Protein AF-E2BKU9-F1 (afdb_monomer)

Secondary structure (DSSP, 8-state):
-HHHHHHHHHTT--HHHHHHHHHHHHTTSPPPHHHHHHHHHHHHHHHHHHHHTT-

Radius of gyration: 12.31 Å; Cα contacts (8 Å, |Δi|>4): 38; chains: 1; bounding box: 21×20×37 Å

Mean predicted aligned error: 6.85 Å

Nearest PDB structures (foldseek):
  7s03-assembly1_A-2  TM=8.406E-01  e=1.145E-03  Homo sapiens
  5hoo-assembly1_A  TM=9.328E-01  e=4.592E-02  Drosophila mauritiana
  5hoo-assembly1_B  TM=9.323E-01  e=6.424E-02  Drosophila mauritiana
  4u7b-assembly2_G-2  TM=9.461E-01  e=8.402E-02  Drosophila mauritiana
  3hot-assembly1_A  TM=9.140E-01  e=8.986E-02  Drosophila mauritiana

Foldseek 3Di:
DLVQLVVCLVVVHDLQVSQVVQCVVPPPPGDDSVRSVVSSVVVVVVVVVVVVVVD

InterPro domains:
  IPR041426 Mos1 transposase, HTH domain [PF17906] (1-47)
  IPR052709 Transposase-Methyltransferase Hybrid [PTHR46060] (1-55)

Solvent-accessible surface area (backbone atoms only — not comparable to full-atom values): 3157 Å² total; per-residue (Å²): 109,70,67,58,55,49,52,39,51,76,69,68,53,54,41,64,57,53,20,51,52,43,35,70,75,54,45,96,83,34,64,48,49,67,57,34,42,52,50,54,53,48,52,49,53,55,49,52,51,60,58,57,72,71,112

pLDDT: mean 77.22, std 10.63, range [50.97, 89.12]

Sequence (55 aa):
IRAILWYEFKSGRKATETARNIKFVSGEESISERTAQHWFQKFRDENESLEDARR

Structure (mmCIF, N/CA/C/O backbone):
data_AF-E2BKU9-F1
#
_entry.id   AF-E2BKU9-F1
#
loop_
_atom_site.group_PDB
_atom_site.id
_atom_site.type_symbol
_atom_site.label_atom_id
_atom_site.label_alt_id
_atom_site.label_comp_id
_atom_site.label_asym_id
_atom_site.label_entity_id
_atom_site.label_seq_id
_atom_site.pdbx_PDB_ins_code
_atom_site.Cartn_x
_atom_site.Cartn_y
_atom_site.Cartn_z
_atom_site.occupancy
_atom_site.B_iso_or_equiv
_atom_site.auth_seq_id
_atom_site.auth_comp_id
_atom_site.auth_asym_id
_atom_site.auth_atom_id
_atom_site.pdbx_PDB_model_num
ATOM 1 N N . ILE A 1 1 ? 3.018 7.166 2.085 1.00 74.44 1 ILE A N 1
ATOM 2 C CA . ILE A 1 1 ? 2.326 5.867 2.309 1.00 74.44 1 ILE A CA 1
ATOM 3 C C . ILE A 1 1 ? 2.663 4.812 1.241 1.00 74.44 1 ILE A C 1
ATOM 5 O O . ILE A 1 1 ? 3.133 3.747 1.620 1.00 74.44 1 ILE A O 1
ATOM 9 N N . ARG A 1 2 ? 2.522 5.083 -0.074 1.00 79.75 2 ARG A N 1
ATOM 10 C CA . ARG A 1 2 ? 2.884 4.117 -1.148 1.00 79.75 2 ARG A CA 1
ATOM 11 C C . ARG A 1 2 ? 4.330 3.597 -1.059 1.00 79.75 2 ARG A C 1
ATOM 13 O O . ARG A 1 2 ? 4.542 2.404 -1.213 1.00 79.75 2 ARG A O 1
ATOM 20 N N . ALA A 1 3 ? 5.300 4.462 -0.750 1.00 81.31 3 ALA A N 1
ATOM 21 C CA . ALA A 1 3 ? 6.704 4.063 -0.580 1.00 81.31 3 ALA A CA 1
ATOM 22 C C . ALA A 1 3 ? 6.922 3.077 0.587 1.00 81.31 3 ALA A C 1
ATOM 24 O O . ALA A 1 3 ? 7.692 2.134 0.457 1.00 81.31 3 ALA A O 1
ATOM 25 N N . ILE A 1 4 ? 6.193 3.253 1.697 1.00 82.94 4 ILE A N 1
ATOM 26 C CA . ILE A 1 4 ? 6.240 2.351 2.860 1.00 82.94 4 ILE A CA 1
ATOM 27 C C . ILE A 1 4 ? 5.642 0.993 2.481 1.00 82.94 4 ILE A C 1
ATOM 29 O O . ILE A 1 4 ? 6.251 -0.038 2.735 1.00 82.94 4 ILE A O 1
ATOM 33 N N . LEU A 1 5 ? 4.489 0.994 1.798 1.00 82.69 5 LEU A N 1
ATOM 34 C CA . LEU A 1 5 ? 3.864 -0.229 1.285 1.00 82.69 5 LEU A CA 1
ATOM 35 C C . LEU A 1 5 ? 4.789 -0.989 0.325 1.00 82.69 5 LEU A C 1
ATOM 37 O O . LEU A 1 5 ? 4.853 -2.210 0.388 1.00 82.69 5 LEU A O 1
ATOM 41 N N . TRP A 1 6 ? 5.513 -0.277 -0.541 1.00 83.62 6 TRP A N 1
ATOM 42 C CA . TRP A 1 6 ? 6.460 -0.889 -1.471 1.00 83.62 6 TRP A CA 1
ATOM 43 C C . TRP A 1 6 ? 7.676 -1.487 -0.753 1.00 83.62 6 TRP A C 1
ATOM 45 O O . TRP A 1 6 ? 8.05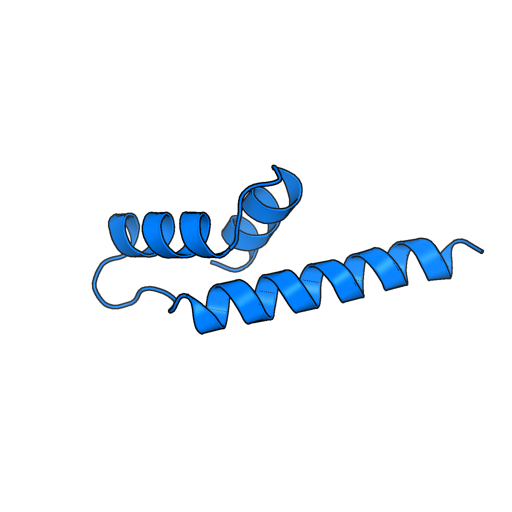7 -2.618 -1.040 1.00 83.62 6 TRP A O 1
ATOM 55 N N . TYR A 1 7 ? 8.248 -0.777 0.224 1.00 85.62 7 TYR A N 1
ATOM 56 C CA . TYR A 1 7 ? 9.350 -1.291 1.046 1.00 85.62 7 TYR A CA 1
ATOM 57 C C . TYR A 1 7 ? 8.956 -2.557 1.823 1.00 85.62 7 TYR A C 1
ATOM 59 O O . TYR A 1 7 ? 9.699 -3.538 1.861 1.00 85.62 7 TYR A O 1
ATOM 67 N N . GLU A 1 8 ? 7.758 -2.559 2.401 1.00 86.19 8 GLU A N 1
ATOM 68 C CA . GLU A 1 8 ? 7.207 -3.688 3.151 1.00 86.19 8 GLU A CA 1
ATOM 69 C C . GLU A 1 8 ? 6.892 -4.885 2.244 1.00 86.19 8 GLU A C 1
ATOM 71 O O . GLU A 1 8 ? 7.203 -6.025 2.594 1.00 86.19 8 GLU A O 1
ATOM 76 N N . PHE A 1 9 ? 6.356 -4.622 1.047 1.00 84.75 9 PHE A N 1
ATOM 77 C CA . PHE A 1 9 ? 6.158 -5.626 0.003 1.00 84.75 9 PHE A CA 1
ATOM 78 C C . PHE A 1 9 ? 7.487 -6.262 -0.425 1.00 84.75 9 PHE A C 1
ATOM 80 O O . PHE A 1 9 ? 7.602 -7.486 -0.457 1.00 84.75 9 PHE A O 1
ATOM 87 N N . LYS A 1 10 ? 8.524 -5.451 -0.681 1.00 85.12 10 LYS A N 1
ATOM 88 C CA . LYS A 1 10 ? 9.871 -5.943 -1.024 1.00 85.12 10 LYS A CA 1
ATOM 89 C C . LYS A 1 10 ? 10.545 -6.683 0.135 1.00 85.12 10 LYS A C 1
ATOM 91 O O . LYS A 1 10 ? 11.348 -7.572 -0.122 1.00 85.12 10 LYS A O 1
ATOM 96 N N . SER A 1 11 ? 10.194 -6.363 1.380 1.00 85.19 11 SER A N 1
ATOM 97 C CA . SER A 1 11 ? 10.645 -7.090 2.577 1.00 85.19 11 SER A CA 1
ATOM 98 C C . SER A 1 11 ? 9.889 -8.405 2.821 1.00 85.19 11 SER A C 1
ATOM 100 O O . SER A 1 11 ? 10.200 -9.112 3.775 1.00 85.19 11 SER A O 1
ATOM 102 N N . GLY A 1 12 ? 8.890 -8.744 1.997 1.00 84.38 12 GLY A N 1
ATOM 103 C CA . GLY A 1 12 ? 8.113 -9.981 2.124 1.00 84.38 12 GLY A CA 1
ATOM 104 C C . GLY A 1 12 ? 7.058 -9.962 3.235 1.00 84.38 12 GLY A C 1
ATOM 105 O O . GLY A 1 12 ? 6.510 -11.012 3.578 1.00 84.38 12 GLY A O 1
ATOM 106 N N . ARG A 1 13 ? 6.746 -8.791 3.808 1.00 85.19 13 ARG A N 1
ATOM 107 C CA . ARG A 1 13 ? 5.663 -8.667 4.795 1.00 85.19 13 ARG A CA 1
ATOM 108 C C . ARG A 1 13 ? 4.301 -8.755 4.122 1.00 85.19 13 ARG A C 1
ATOM 110 O O . ARG A 1 13 ? 4.157 -8.515 2.929 1.00 85.19 13 ARG A O 1
ATOM 117 N N . LYS A 1 14 ? 3.272 -9.110 4.892 1.00 84.44 14 LYS A N 1
ATOM 118 C CA . LYS A 1 14 ? 1.893 -9.207 4.392 1.00 84.44 14 LYS A CA 1
ATOM 119 C C . LYS A 1 14 ? 1.208 -7.842 4.441 1.00 84.44 14 LYS A C 1
ATOM 121 O O . LYS A 1 14 ? 1.338 -7.124 5.428 1.00 84.44 14 LYS A O 1
ATOM 126 N N . ALA A 1 15 ? 0.369 -7.548 3.445 1.00 81.75 15 ALA A N 1
ATOM 127 C CA . ALA A 1 15 ? -0.418 -6.309 3.373 1.00 81.75 15 ALA A CA 1
ATOM 128 C C . ALA A 1 15 ? -1.222 -6.022 4.655 1.00 81.75 15 ALA A C 1
ATOM 130 O O . ALA A 1 15 ? -1.352 -4.875 5.072 1.00 81.75 15 ALA A O 1
ATOM 131 N N . THR A 1 16 ? -1.739 -7.074 5.292 1.00 82.75 16 THR A N 1
ATOM 132 C CA . THR A 1 16 ? -2.486 -7.031 6.556 1.00 82.75 16 THR A CA 1
ATOM 133 C C . THR A 1 16 ? -1.642 -6.503 7.714 1.00 82.75 16 THR A C 1
ATOM 135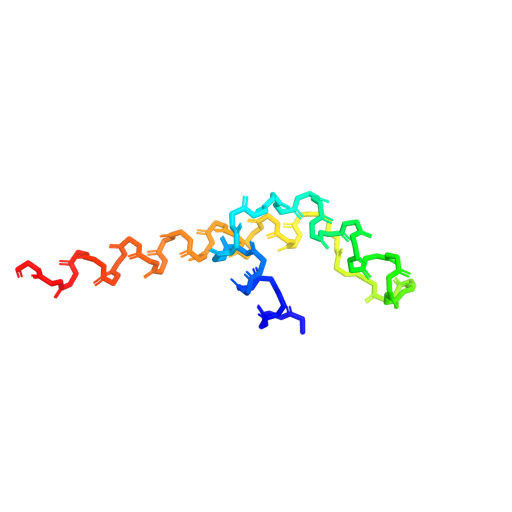 O O . THR A 1 16 ? -2.117 -5.718 8.530 1.00 82.75 16 THR A O 1
ATOM 138 N N . GLU A 1 17 ? -0.382 -6.929 7.783 1.00 83.94 17 GLU A N 1
ATOM 139 C CA . GLU A 1 17 ? 0.559 -6.525 8.827 1.00 83.94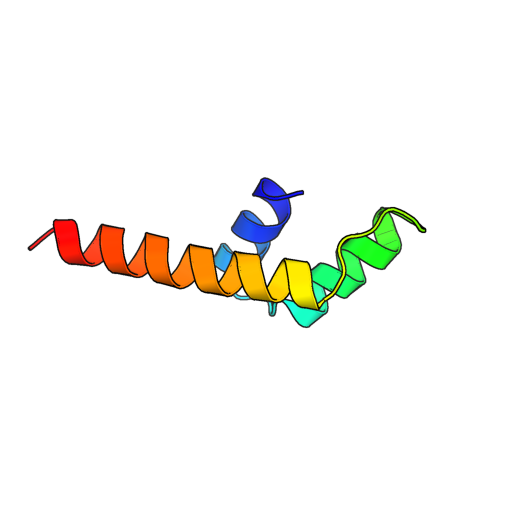 17 GLU A CA 1
ATOM 140 C C . GLU A 1 17 ? 0.993 -5.077 8.607 1.00 83.94 17 GLU A C 1
ATOM 142 O O . GLU A 1 17 ? 0.918 -4.262 9.523 1.00 83.94 17 GLU A O 1
ATOM 147 N N . THR A 1 18 ? 1.301 -4.716 7.361 1.00 84.56 18 THR A N 1
ATOM 148 C CA . THR A 1 18 ? 1.636 -3.341 6.982 1.00 84.56 18 THR A CA 1
ATOM 149 C C . THR A 1 18 ? 0.477 -2.371 7.229 1.00 84.56 18 THR A C 1
ATOM 151 O O . THR A 1 18 ? 0.696 -1.278 7.748 1.00 84.56 18 THR A O 1
ATOM 154 N N . ALA A 1 19 ? -0.767 -2.758 6.930 1.00 81.88 19 ALA A N 1
ATOM 155 C CA . ALA A 1 19 ? -1.945 -1.939 7.215 1.00 81.88 19 ALA A CA 1
ATOM 156 C C . ALA A 1 19 ? -2.133 -1.700 8.719 1.00 81.88 19 ALA A C 1
AT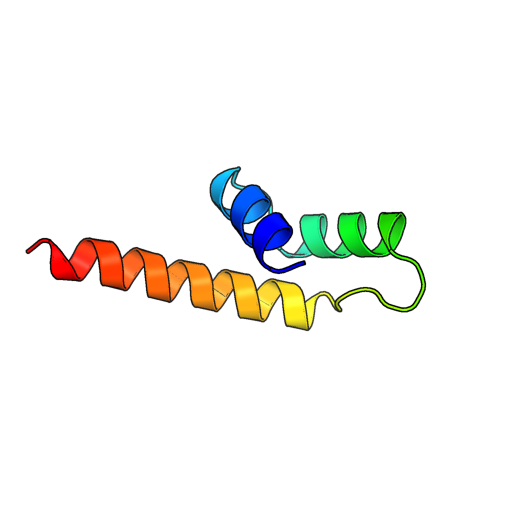OM 158 O O . ALA A 1 19 ? -2.406 -0.574 9.128 1.00 81.88 19 ALA A O 1
ATOM 159 N N . ARG A 1 20 ? -1.938 -2.730 9.556 1.00 81.69 20 ARG A N 1
ATOM 160 C CA . ARG A 1 20 ? -1.987 -2.589 11.022 1.00 81.69 20 ARG A CA 1
ATOM 161 C C . ARG A 1 20 ? -0.864 -1.708 11.550 1.00 81.69 20 ARG A C 1
ATOM 163 O O . ARG A 1 20 ? -1.114 -0.877 12.417 1.00 81.69 20 ARG A O 1
ATOM 170 N N . ASN A 1 21 ? 0.341 -1.854 11.006 1.00 78.69 21 ASN A N 1
ATOM 171 C CA . ASN A 1 21 ? 1.493 -1.063 11.419 1.00 78.69 21 ASN A CA 1
ATOM 172 C C . ASN A 1 21 ? 1.308 0.418 11.052 1.00 78.69 21 ASN A C 1
ATOM 174 O O . ASN A 1 21 ? 1.539 1.303 11.870 1.00 78.69 21 ASN A O 1
ATOM 178 N N . ILE A 1 22 ? 0.785 0.698 9.853 1.00 76.88 22 ILE A N 1
ATOM 179 C CA . ILE A 1 22 ? 0.445 2.064 9.433 1.00 76.88 22 ILE A CA 1
ATOM 180 C C . ILE A 1 22 ? -0.726 2.612 10.251 1.00 76.88 22 ILE A C 1
ATOM 182 O O . ILE A 1 22 ? -0.695 3.775 10.633 1.00 76.88 22 ILE A O 1
ATOM 186 N N . LYS A 1 23 ? -1.727 1.789 10.581 1.00 77.69 23 LYS A N 1
ATOM 187 C CA . LYS A 1 23 ? -2.830 2.185 11.467 1.00 77.69 23 LYS A CA 1
ATOM 188 C C . LYS A 1 23 ? -2.356 2.570 12.864 1.00 77.69 23 LYS A C 1
ATOM 190 O O . LYS A 1 23 ? -2.848 3.542 13.425 1.00 77.69 23 LYS A O 1
ATOM 195 N N . PHE A 1 24 ? -1.383 1.841 13.400 1.00 74.44 24 PHE A N 1
ATOM 196 C CA . PHE A 1 24 ? -0.788 2.140 14.696 1.00 74.44 24 PHE A CA 1
ATOM 197 C C . PHE A 1 24 ? 0.024 3.444 14.680 1.00 74.44 24 PHE A C 1
ATOM 199 O O . PHE A 1 24 ? -0.074 4.236 15.610 1.00 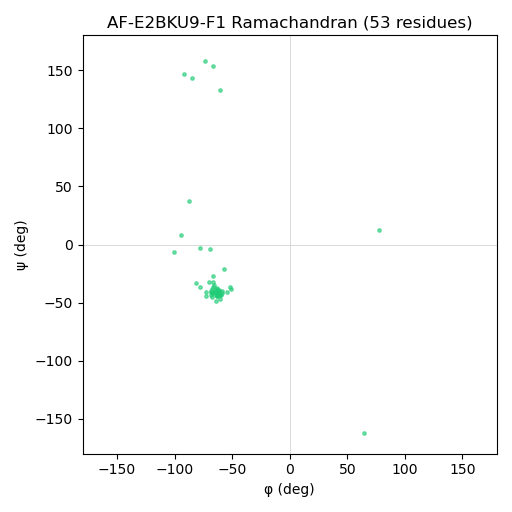74.44 24 PHE A O 1
ATOM 206 N N . VAL A 1 25 ? 0.792 3.690 13.613 1.00 74.25 25 VAL A N 1
ATOM 207 C CA . VAL A 1 25 ? 1.675 4.867 13.503 1.00 74.25 25 VAL A CA 1
ATOM 208 C C . VAL A 1 25 ? 0.930 6.135 13.063 1.00 74.25 25 VAL A C 1
ATOM 210 O O . VAL A 1 25 ? 1.307 7.229 13.469 1.00 74.25 25 VAL A O 1
ATOM 213 N N . SER A 1 26 ? -0.106 6.012 12.226 1.00 64.75 26 SER A N 1
ATOM 214 C CA . SER A 1 26 ? -0.721 7.147 11.517 1.00 64.75 26 SER A CA 1
ATOM 215 C C . SER A 1 26 ? -2.023 7.664 12.142 1.00 64.75 26 SER A C 1
ATOM 217 O O . SER A 1 26 ? -2.538 8.681 11.685 1.00 64.75 26 SER A O 1
ATOM 219 N N . GLY A 1 27 ? -2.576 6.998 13.163 1.00 65.31 27 GLY A N 1
ATOM 220 C CA . GLY A 1 27 ? -3.862 7.397 13.750 1.00 65.31 27 GLY A CA 1
ATOM 221 C C . GLY A 1 27 ? -5.043 7.263 12.775 1.00 65.31 27 GLY A C 1
ATOM 222 O O . GLY A 1 27 ? -4.963 6.535 11.789 1.00 65.31 27 GLY A O 1
ATOM 223 N N . GLU A 1 28 ? -6.164 7.930 13.063 1.00 58.84 28 GLU A N 1
ATOM 224 C CA . GLU A 1 28 ? -7.476 7.770 12.396 1.00 58.84 28 GLU A CA 1
ATOM 225 C C . GLU A 1 28 ? -7.467 7.994 10.863 1.00 58.84 28 GLU A C 1
ATOM 227 O O . GLU A 1 28 ? -8.297 7.425 10.157 1.00 58.84 28 GLU A O 1
A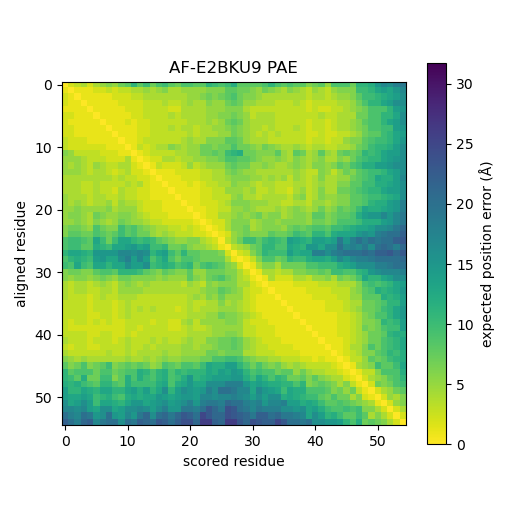TOM 232 N N . GLU A 1 29 ? -6.465 8.698 10.318 1.00 60.72 29 GLU A N 1
ATOM 233 C CA . GLU A 1 29 ? -6.232 8.882 8.870 1.00 60.72 29 GLU A CA 1
ATOM 234 C C . GLU A 1 29 ? -5.369 7.757 8.254 1.00 60.72 29 GLU A C 1
ATOM 236 O O . GLU A 1 29 ? -4.489 7.964 7.417 1.00 60.72 29 GLU A O 1
ATOM 241 N N . SER A 1 30 ? -5.568 6.521 8.700 1.00 68.88 30 SER A N 1
ATOM 242 C CA . SER A 1 30 ? -4.774 5.386 8.233 1.00 68.88 30 SER A CA 1
ATOM 243 C C . SER A 1 30 ? -5.409 4.675 7.044 1.00 68.88 30 SER A C 1
ATOM 245 O O . SER A 1 30 ? -6.629 4.554 6.911 1.00 68.88 30 SER A O 1
ATOM 247 N N . ILE A 1 31 ? -4.557 4.146 6.161 1.00 73.88 31 ILE A N 1
ATOM 248 C CA . ILE A 1 31 ? -5.025 3.301 5.064 1.00 73.88 31 ILE A CA 1
ATOM 249 C C . ILE A 1 31 ? -5.734 2.059 5.609 1.00 73.88 31 ILE A C 1
ATOM 251 O O . ILE A 1 31 ? -5.234 1.349 6.481 1.00 73.88 31 ILE A O 1
ATOM 255 N N . SER A 1 32 ? -6.901 1.766 5.045 1.00 80.19 32 SER A N 1
ATOM 256 C CA . SER A 1 32 ? -7.617 0.527 5.335 1.00 80.19 32 SER A CA 1
ATOM 257 C C . SER A 1 32 ? -6.846 -0.688 4.810 1.00 80.19 32 SER A C 1
ATOM 259 O O . SER A 1 32 ? -6.141 -0.598 3.801 1.00 80.19 32 SER A O 1
ATOM 261 N N . GLU A 1 33 ? -7.049 -1.859 5.424 1.00 83.31 33 GLU A N 1
ATOM 262 C CA . GLU A 1 33 ? -6.493 -3.134 4.934 1.00 83.31 33 GLU A CA 1
ATOM 263 C C . GLU A 1 33 ? -6.800 -3.371 3.449 1.00 83.31 33 GLU A C 1
ATOM 265 O O . GLU A 1 33 ? -5.924 -3.802 2.702 1.00 83.31 33 GLU A O 1
ATOM 270 N N . ARG A 1 34 ? -8.005 -3.002 2.991 1.00 84.56 34 ARG A N 1
ATOM 271 C CA . ARG A 1 34 ? -8.389 -3.067 1.570 1.00 84.56 34 ARG A CA 1
ATOM 272 C C . ARG A 1 34 ? -7.480 -2.230 0.672 1.00 84.56 34 ARG A C 1
ATOM 274 O O . ARG A 1 34 ? -7.088 -2.68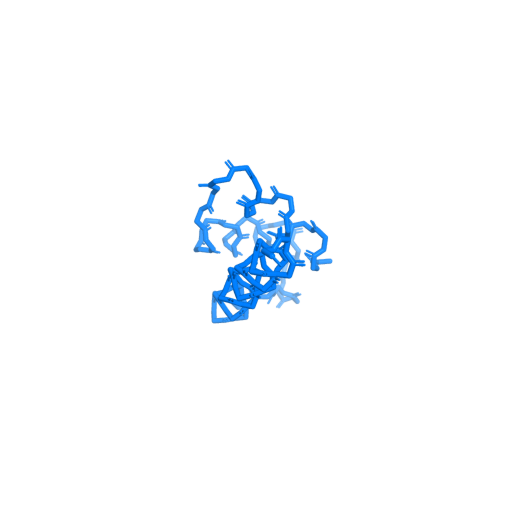8 -0.397 1.00 84.56 34 ARG A O 1
ATOM 281 N N . THR A 1 35 ? -7.117 -1.027 1.108 1.00 84.69 35 THR A N 1
ATOM 282 C CA . THR A 1 35 ? -6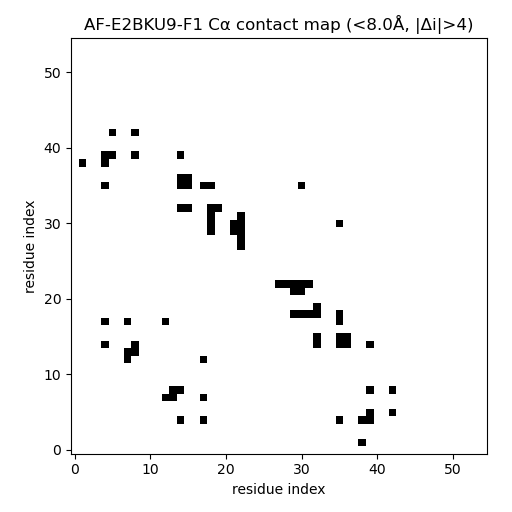.221 -0.139 0.359 1.00 84.69 35 THR A CA 1
ATOM 283 C C . THR A 1 35 ? -4.814 -0.726 0.292 1.00 84.69 35 THR A C 1
ATOM 285 O O . THR A 1 35 ? -4.201 -0.720 -0.773 1.00 84.69 35 THR A O 1
ATOM 288 N N . ALA A 1 36 ? -4.309 -1.287 1.396 1.00 85.38 36 ALA A N 1
ATOM 289 C CA . ALA A 1 36 ? -3.010 -1.958 1.413 1.00 85.38 36 ALA A CA 1
ATOM 290 C C . ALA A 1 36 ? -2.988 -3.188 0.489 1.00 85.38 36 ALA A C 1
ATOM 292 O O . ALA A 1 36 ? -2.055 -3.349 -0.294 1.00 85.38 36 ALA A O 1
ATOM 293 N N . GLN A 1 37 ? -4.036 -4.016 0.522 1.00 87.38 37 GLN A N 1
ATOM 294 C CA . GLN A 1 37 ? -4.172 -5.177 -0.363 1.00 87.38 37 GLN A CA 1
ATOM 295 C C . GLN A 1 37 ? -4.217 -4.779 -1.842 1.00 87.38 37 GLN A C 1
ATOM 297 O O . GLN A 1 37 ? -3.525 -5.394 -2.651 1.00 87.38 37 GLN A O 1
ATOM 302 N N . HIS A 1 38 ? -4.966 -3.730 -2.192 1.00 89.12 38 HIS A N 1
ATOM 303 C CA . HIS A 1 38 ? -5.032 -3.230 -3.566 1.00 89.12 38 HIS A CA 1
ATOM 304 C C . HIS A 1 38 ? -3.652 -2.788 -4.081 1.00 89.12 38 HIS A C 1
ATOM 306 O O . HIS A 1 38 ? -3.255 -3.140 -5.189 1.00 89.12 38 HIS A O 1
ATOM 312 N N . TRP A 1 39 ? -2.877 -2.073 -3.258 1.00 88.38 39 TRP A N 1
ATOM 313 C CA . TRP A 1 39 ? -1.508 -1.689 -3.616 1.00 88.38 39 TRP A CA 1
ATOM 314 C C . TRP A 1 39 ? -0.577 -2.888 -3.769 1.00 88.38 39 TRP A C 1
ATOM 316 O O . TRP A 1 39 ? 0.205 -2.926 -4.712 1.00 88.38 39 TRP A O 1
ATOM 326 N N . PHE A 1 40 ? -0.678 -3.881 -2.887 1.00 87.06 40 PHE A N 1
ATOM 327 C CA . PHE A 1 40 ? 0.114 -5.108 -2.985 1.00 87.06 40 PHE A CA 1
ATOM 328 C C . PHE A 1 40 ? -0.196 -5.893 -4.258 1.00 87.06 40 PHE A C 1
ATOM 330 O O . PHE A 1 40 ? 0.718 -6.411 -4.893 1.00 87.06 40 PHE A O 1
ATOM 337 N N . GLN A 1 41 ? -1.466 -5.958 -4.658 1.00 89.12 41 GLN A N 1
ATOM 338 C CA . GLN A 1 41 ? -1.851 -6.563 -5.929 1.00 89.12 41 GLN A CA 1
ATOM 339 C C . GLN A 1 41 ? -1.252 -5.795 -7.111 1.00 89.12 41 GLN A C 1
ATOM 341 O O . GLN A 1 41 ? -0.660 -6.411 -7.991 1.00 89.12 41 GLN A O 1
ATOM 346 N N . LYS A 1 42 ? -1.316 -4.459 -7.085 1.00 87.12 42 LYS A N 1
ATOM 347 C CA . LYS A 1 42 ? -0.713 -3.615 -8.121 1.00 87.12 42 LYS A CA 1
ATOM 348 C C . LYS A 1 42 ? 0.806 -3.783 -8.204 1.00 87.12 42 LYS A C 1
ATOM 350 O O . LYS A 1 42 ? 1.340 -3.871 -9.297 1.00 87.12 42 LYS A O 1
ATOM 355 N N . PHE A 1 43 ? 1.502 -3.895 -7.073 1.00 85.81 43 PHE A N 1
ATOM 356 C CA . PHE A 1 43 ? 2.948 -4.134 -7.069 1.00 85.81 43 PHE A CA 1
ATOM 357 C C . PHE A 1 43 ? 3.335 -5.503 -7.615 1.00 85.81 43 PHE A C 1
ATOM 359 O O . PHE A 1 43 ? 4.396 -5.623 -8.217 1.00 85.81 43 PHE A O 1
ATOM 366 N N . ARG A 1 44 ? 2.498 -6.526 -7.414 1.00 84.81 44 ARG A N 1
ATOM 367 C CA . ARG A 1 44 ? 2.712 -7.834 -8.041 1.00 84.81 44 ARG A CA 1
ATOM 368 C C . ARG A 1 44 ? 2.604 -7.731 -9.556 1.00 84.81 44 ARG A C 1
ATOM 370 O O . ARG A 1 44 ? 3.518 -8.176 -10.226 1.00 84.81 44 ARG A O 1
ATOM 377 N N . ASP A 1 45 ? 1.555 -7.088 -10.054 1.00 84.38 45 ASP A N 1
ATOM 378 C CA . ASP A 1 45 ? 1.314 -6.886 -11.487 1.00 84.38 45 ASP A CA 1
ATOM 379 C C . ASP A 1 45 ? 2.398 -6.010 -12.152 1.00 84.38 45 ASP A C 1
ATOM 381 O O . ASP A 1 45 ? 2.942 -6.367 -13.196 1.00 84.38 45 ASP A O 1
ATOM 385 N N . GLU A 1 46 ? 2.809 -4.917 -11.492 1.00 78.88 46 GLU A N 1
ATOM 386 C CA . GLU A 1 46 ? 3.923 -4.064 -11.934 1.00 78.88 46 GLU A CA 1
ATOM 387 C C . GLU A 1 46 ? 5.262 -4.828 -11.930 1.00 78.88 46 GLU A C 1
ATOM 389 O O . GLU A 1 46 ? 6.076 -4.631 -12.828 1.00 78.88 46 GLU A O 1
ATOM 394 N N . ASN A 1 47 ? 5.515 -5.703 -10.946 1.00 71.44 47 ASN A N 1
ATOM 395 C CA . ASN A 1 47 ? 6.739 -6.512 -10.901 1.00 71.44 47 ASN A CA 1
ATOM 396 C C . ASN A 1 47 ? 6.719 -7.623 -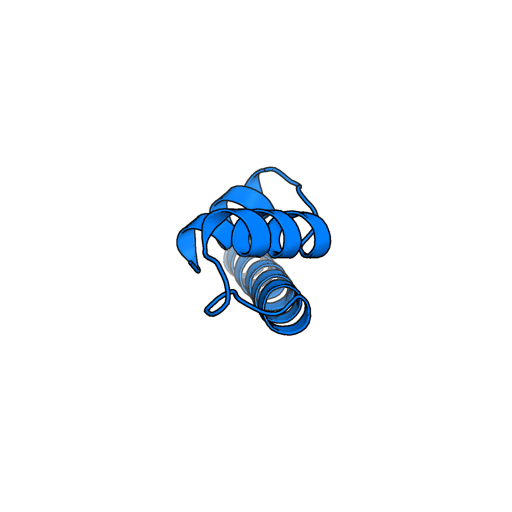11.962 1.00 71.44 47 ASN A C 1
ATOM 398 O O . ASN A 1 47 ? 7.742 -7.859 -12.592 1.00 71.44 47 ASN A O 1
ATOM 402 N N . GLU A 1 48 ? 5.577 -8.278 -12.174 1.00 61.25 48 GLU A N 1
ATOM 403 C CA . GLU A 1 48 ? 5.396 -9.319 -13.195 1.00 61.25 48 GLU A CA 1
ATOM 404 C C . GLU A 1 48 ? 5.558 -8.731 -14.607 1.00 61.25 48 GLU A C 1
ATOM 406 O O . GLU A 1 48 ? 6.285 -9.289 -15.422 1.00 61.25 48 GLU A O 1
ATOM 411 N N . SER A 1 49 ? 5.017 -7.531 -14.852 1.00 59.69 49 SER A N 1
ATOM 412 C CA . SER A 1 49 ? 5.211 -6.785 -16.106 1.00 59.69 49 SER A CA 1
ATOM 413 C C . SER A 1 49 ? 6.663 -6.338 -16.326 1.00 59.69 49 SER A C 1
ATOM 415 O O . SER A 1 49 ? 7.138 -6.297 -17.461 1.00 59.69 49 SER A O 1
ATOM 417 N N . LEU A 1 50 ? 7.393 -5.994 -15.256 1.00 58.59 50 LEU A N 1
ATOM 418 C CA . LEU A 1 50 ? 8.812 -5.629 -15.346 1.00 58.59 50 LEU A CA 1
ATOM 419 C C . LEU A 1 50 ? 9.698 -6.840 -15.686 1.00 58.59 50 LEU A C 1
ATOM 421 O O . LEU A 1 50 ? 10.731 -6.679 -16.338 1.00 58.59 50 LEU A O 1
ATOM 425 N N . GLU A 1 51 ? 9.317 -8.036 -15.229 1.00 57.88 51 GLU A N 1
ATOM 426 C CA . GLU A 1 51 ? 10.000 -9.283 -15.589 1.00 57.88 51 GLU A CA 1
ATOM 427 C C . GLU A 1 51 ? 9.614 -9.766 -16.995 1.00 57.88 51 GLU A C 1
ATOM 429 O O . GLU A 1 51 ? 10.489 -10.230 -17.726 1.00 57.88 51 GLU A O 1
ATOM 434 N N . ASP A 1 52 ? 8.358 -9.587 -17.417 1.00 59.31 52 ASP A N 1
ATOM 435 C CA . ASP A 1 52 ? 7.883 -9.956 -18.760 1.00 59.31 52 ASP A CA 1
ATOM 436 C C . ASP A 1 52 ? 8.521 -9.094 -19.868 1.00 59.31 52 ASP A C 1
ATOM 438 O O . ASP A 1 52 ? 8.941 -9.610 -20.902 1.00 59.31 52 ASP A O 1
ATOM 442 N N . ALA A 1 53 ? 8.743 -7.799 -19.610 1.00 55.91 53 ALA A N 1
ATOM 443 C CA . ALA A 1 53 ? 9.413 -6.890 -20.547 1.00 55.91 53 ALA A CA 1
ATOM 444 C C . ALA A 1 53 ? 10.919 -7.170 -20.758 1.00 55.91 53 ALA A C 1
ATOM 446 O O . ALA A 1 53 ? 11.562 -6.490 -21.560 1.00 55.91 53 ALA A O 1
ATOM 447 N N . ARG A 1 54 ? 11.512 -8.136 -20.040 1.00 55.16 54 ARG A N 1
ATOM 448 C CA . ARG A 1 54 ? 12.911 -8.568 -20.231 1.00 55.16 54 ARG A CA 1
ATOM 449 C C . ARG A 1 54 ? 13.067 -9.776 -21.165 1.00 55.16 54 ARG A C 1
ATOM 451 O O . ARG A 1 54 ? 14.181 -10.302 -21.241 1.00 55.16 54 ARG A O 1
ATOM 458 N N . ARG A 1 55 ? 12.004 -10.220 -21.841 1.00 50.97 55 ARG A N 1
ATOM 459 C CA . ARG A 1 55 ? 12.038 -11.375 -22.748 1.00 50.97 55 ARG A CA 1
ATOM 460 C C . ARG A 1 55 ? 12.384 -11.032 -24.193 1.00 50.97 55 ARG A C 1
ATOM 462 O O . ARG A 1 55 ? 11.913 -9.990 -24.692 1.00 50.97 55 ARG A O 1
#

Organism: Harpegnathos saltator (NCBI:txid610380)